Protein AF-A0AA37XKW8-F1 (afdb_monomer_lite)

InterPro domains:
  IPR036393 Acetylglutamate kinase-like superfamily [G3DSA:3.40.1160.10] (1-44)
  IPR036393 Acetylglutamate kinase-like superfamily [SSF53633] (4-43)

Structure (mmCIF, N/CA/C/O backbone):
data_AF-A0AA37XKW8-F1
#
_entry.id   AF-A0AA37XKW8-F1
#
loop_
_atom_site.group_PDB
_atom_site.id
_atom_site.type_symbol
_atom_site.label_atom_id
_atom_site.label_alt_id
_atom_site.label_comp_id
_atom_site.label_asym_id
_atom_site.label_entity_id
_atom_site.label_seq_id
_atom_site.pdbx_PDB_ins_code
_atom_site.Cartn_x
_atom_site.Cartn_y
_atom_site.Cartn_z
_atom_site.occupancy
_atom_site.B_iso_or_equiv
_atom_site.auth_seq_id
_atom_site.auth_comp_id
_atom_site.auth_asym_id
_atom_site.auth_atom_id
_atom_site.pdbx_PDB_model_num
ATOM 1 N N . MET A 1 1 ? -6.184 11.790 24.909 1.00 50.25 1 MET A N 1
ATOM 2 C CA . MET A 1 1 ? -7.443 11.201 24.400 1.00 50.25 1 MET A CA 1
ATOM 3 C C . MET A 1 1 ? -7.079 10.322 23.217 1.00 50.25 1 MET A C 1
ATOM 5 O O . MET A 1 1 ? -6.477 10.845 22.289 1.00 50.25 1 MET A O 1
ATOM 9 N N . SER A 1 2 ? -7.343 9.013 23.253 1.00 61.75 2 SER A N 1
ATOM 10 C CA . SER A 1 2 ? -7.159 8.184 22.058 1.00 61.75 2 SER A CA 1
ATOM 11 C C . SER A 1 2 ? -8.243 8.570 21.054 1.00 61.75 2 SER A C 1
ATOM 13 O O . SER A 1 2 ? -9.436 8.438 21.331 1.00 61.75 2 SER A O 1
ATOM 15 N N . MET A 1 3 ? -7.848 9.127 19.908 1.00 77.56 3 MET A N 1
ATOM 16 C CA . MET A 1 3 ? -8.796 9.344 18.822 1.00 77.56 3 MET A CA 1
ATOM 17 C C . MET A 1 3 ? -9.246 7.978 18.317 1.00 77.56 3 MET A C 1
ATOM 19 O O . MET A 1 3 ? -8.494 7.265 17.660 1.00 77.56 3 MET A O 1
ATOM 23 N N . LYS A 1 4 ? -10.478 7.596 18.657 1.00 81.69 4 LYS A N 1
ATOM 24 C CA . LYS A 1 4 ? -11.114 6.426 18.060 1.00 81.69 4 LYS A CA 1
ATOM 25 C C . LYS A 1 4 ? -11.334 6.719 16.570 1.00 81.69 4 LYS A C 1
ATOM 27 O O . LYS A 1 4 ? -11.948 7.744 16.260 1.00 81.69 4 LYS A O 1
ATOM 32 N N . PRO A 1 5 ? -10.859 5.863 15.651 1.00 87.69 5 PRO A N 1
ATOM 33 C CA . PRO A 1 5 ? -11.113 6.057 14.233 1.00 87.69 5 PRO A CA 1
ATOM 34 C C . PRO A 1 5 ? -12.621 6.011 13.962 1.00 87.69 5 PRO A C 1
ATOM 36 O O . PRO A 1 5 ? -13.346 5.198 14.537 1.00 87.69 5 PRO A O 1
ATOM 39 N N . LYS A 1 6 ? -13.095 6.892 13.072 1.00 91.25 6 LYS A N 1
ATOM 40 C CA . LYS A 1 6 ? -14.517 6.978 12.692 1.00 91.25 6 LYS A CA 1
ATOM 41 C C . LYS A 1 6 ? -15.027 5.682 12.052 1.00 91.25 6 LYS A C 1
ATOM 43 O O . LYS A 1 6 ? -16.201 5.354 12.191 1.00 91.25 6 LYS A O 1
ATOM 48 N N . TYR A 1 7 ? -14.147 4.958 11.362 1.00 92.06 7 TYR A N 1
ATOM 49 C CA . TYR A 1 7 ? -14.463 3.711 10.673 1.00 92.06 7 TYR A CA 1
ATOM 50 C C . TYR A 1 7 ? -13.599 2.576 11.216 1.00 92.06 7 TYR A C 1
ATOM 52 O O . TYR A 1 7 ? -12.380 2.699 11.286 1.00 92.06 7 TYR A O 1
ATOM 60 N N . GLN A 1 8 ? -14.240 1.463 11.574 1.00 89.44 8 GLN A N 1
ATOM 61 C CA . GLN A 1 8 ? -13.556 0.266 12.073 1.00 89.44 8 GLN A CA 1
ATOM 62 C C . GLN A 1 8 ? -12.943 -0.577 10.943 1.00 89.44 8 GLN A C 1
ATOM 64 O O . GLN A 1 8 ? -11.944 -1.259 11.148 1.00 89.44 8 GLN A O 1
ATOM 69 N N . ARG A 1 9 ? -13.551 -0.555 9.751 1.00 92.62 9 ARG A N 1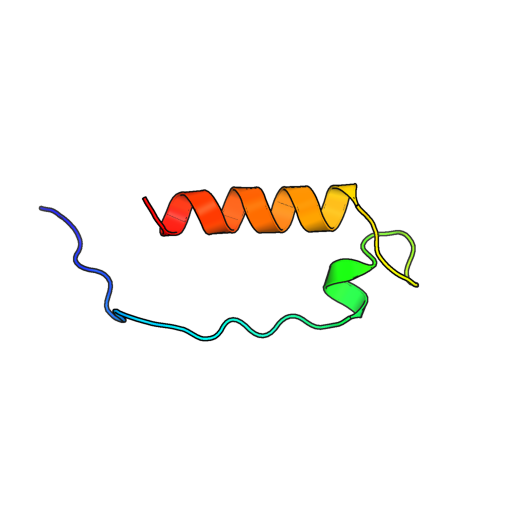
ATOM 70 C CA . ARG A 1 9 ? -13.103 -1.288 8.565 1.00 92.62 9 ARG A CA 1
ATOM 71 C C . ARG A 1 9 ? -13.356 -0.443 7.331 1.00 92.62 9 ARG A C 1
ATOM 73 O O . ARG A 1 9 ? -14.428 0.141 7.191 1.00 92.62 9 ARG A O 1
ATO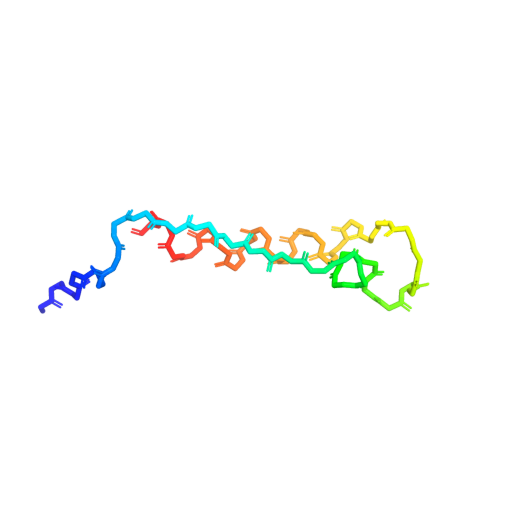M 80 N N . VAL A 1 10 ? -12.378 -0.417 6.439 1.00 92.44 10 VAL A N 1
ATOM 81 C CA . VAL A 1 10 ? -12.438 0.317 5.178 1.00 92.44 10 VAL A CA 1
ATOM 82 C C . VAL A 1 10 ? -11.943 -0.570 4.046 1.00 92.44 10 VAL A C 1
ATOM 84 O O . VAL A 1 10 ? -11.129 -1.466 4.261 1.00 92.44 10 VAL A O 1
ATOM 87 N N . VAL A 1 11 ? -12.438 -0.310 2.841 1.00 95.19 11 VAL A N 1
ATOM 88 C CA . VAL A 1 11 ? -11.869 -0.841 1.603 1.00 95.19 11 VAL A CA 1
ATOM 89 C C . VAL A 1 11 ? -11.212 0.330 0.897 1.00 95.19 11 VAL A C 1
ATOM 91 O O . VAL A 1 11 ? -11.889 1.285 0.520 1.00 95.19 11 VAL A O 1
ATOM 94 N N . LEU A 1 12 ? -9.893 0.273 0.753 1.00 92.44 12 LEU A N 1
ATOM 95 C CA . LEU A 1 12 ? -9.143 1.282 0.023 1.00 92.44 12 LEU A CA 1
ATOM 96 C C . LEU A 1 12 ? -8.979 0.833 -1.427 1.00 92.44 12 LEU A C 1
ATOM 98 O O . LEU A 1 12 ? -8.329 -0.174 -1.699 1.00 92.44 12 LE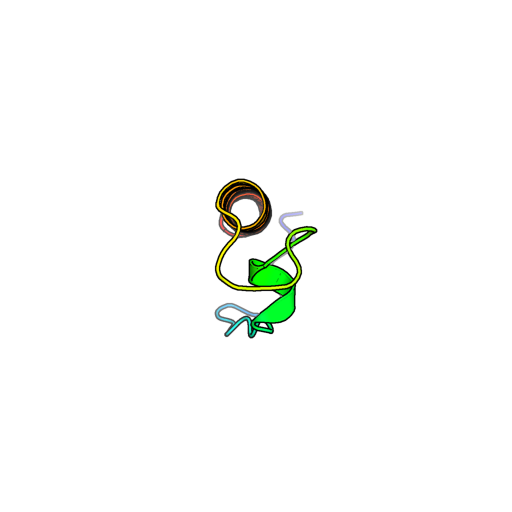U A O 1
ATOM 102 N N . LYS A 1 13 ? -9.566 1.586 -2.359 1.00 95.12 13 LYS A N 1
ATOM 103 C CA . LYS A 1 13 ? -9.387 1.365 -3.795 1.00 95.12 13 LYS A CA 1
ATOM 104 C C . LYS A 1 13 ? -8.247 2.236 -4.303 1.00 95.12 13 LYS A C 1
ATOM 106 O O . LYS A 1 13 ? -8.284 3.453 -4.143 1.00 95.12 13 LYS A O 1
ATOM 111 N N . LEU A 1 14 ? -7.302 1.618 -5.002 1.00 92.56 14 LEU A N 1
ATOM 112 C CA . LEU A 1 14 ? -6.220 2.294 -5.719 1.00 92.56 14 LEU A CA 1
ATOM 113 C C . LEU A 1 14 ? -6.407 2.097 -7.230 1.00 92.56 14 LEU A C 1
ATOM 115 O O . LEU A 1 14 ? -7.042 1.133 -7.661 1.00 92.56 14 LEU A O 1
ATOM 119 N N . SER A 1 15 ? -5.960 3.051 -8.046 1.00 93.06 15 SER A N 1
ATOM 120 C CA . SER A 1 15 ? -5.924 2.874 -9.504 1.00 93.06 15 SER A CA 1
ATOM 121 C C . SER A 1 15 ? -4.662 2.107 -9.923 1.00 93.06 15 SER A C 1
ATOM 123 O O . SER A 1 15 ? -3.717 2.023 -9.142 1.00 93.06 15 SER A O 1
ATOM 125 N N . GLY A 1 16 ? -4.648 1.528 -11.129 1.00 92.31 16 GLY A N 1
ATOM 126 C CA . GLY A 1 16 ? -3.473 0.798 -11.626 1.00 92.31 16 GLY A CA 1
ATOM 127 C C . GLY A 1 16 ? -2.282 1.726 -11.872 1.00 92.31 16 GLY A C 1
ATOM 128 O O . GLY A 1 16 ? -1.149 1.384 -11.562 1.00 92.31 16 GLY A O 1
ATOM 129 N N . GLU A 1 17 ? -2.557 2.948 -12.319 1.00 93.06 17 GLU A N 1
ATOM 130 C CA . GLU A 1 17 ? -1.571 4.006 -12.542 1.00 93.06 17 GLU A CA 1
ATOM 131 C C . GLU A 1 17 ? -0.869 4.401 -11.237 1.00 93.06 17 GLU A C 1
ATOM 133 O O . GLU A 1 17 ? 0.337 4.626 -11.221 1.00 93.06 17 GLU A O 1
ATOM 138 N N . ALA A 1 18 ? -1.596 4.403 -10.114 1.00 92.31 18 ALA A N 1
ATOM 139 C CA . ALA A 1 18 ? -1.011 4.672 -8.803 1.00 92.31 18 ALA A CA 1
ATOM 140 C C . ALA A 1 18 ? -0.006 3.590 -8.365 1.00 92.31 18 ALA A C 1
ATOM 142 O O . ALA A 1 18 ? 0.850 3.869 -7.533 1.00 92.31 18 ALA A O 1
ATOM 143 N N . LEU A 1 19 ? -0.102 2.371 -8.911 1.00 93.25 19 LEU A N 1
ATOM 144 C CA . LEU A 1 19 ? 0.850 1.283 -8.661 1.00 93.25 19 LEU A CA 1
ATOM 145 C C . LEU A 1 19 ? 2.039 1.316 -9.627 1.00 93.25 19 LEU A C 1
ATOM 147 O O . LEU A 1 19 ? 3.100 0.796 -9.291 1.00 93.25 19 LEU A O 1
ATOM 151 N N . ALA A 1 20 ? 1.863 1.904 -10.811 1.00 94.38 20 ALA A N 1
ATOM 152 C CA . ALA A 1 20 ? 2.908 2.038 -11.821 1.00 94.38 20 ALA A CA 1
ATOM 153 C C . ALA A 1 20 ? 3.921 3.145 -11.487 1.00 94.38 20 ALA A C 1
ATOM 155 O O . ALA A 1 20 ? 5.043 3.118 -11.980 1.00 94.38 20 ALA A O 1
ATOM 156 N N . GLY A 1 21 ? 3.549 4.110 -10.642 1.00 89.62 21 GLY A N 1
ATOM 157 C CA . GLY A 1 21 ? 4.451 5.190 -10.248 1.00 89.62 21 GLY A CA 1
ATOM 158 C C . GLY A 1 21 ? 4.934 6.003 -11.453 1.00 89.62 21 GLY A C 1
ATOM 159 O O . GLY A 1 21 ? 4.158 6.321 -12.352 1.00 89.62 21 GLY A O 1
ATOM 160 N N . GLU A 1 22 ? 6.223 6.336 -11.466 1.00 90.06 22 GLU A N 1
ATOM 161 C CA . GLU A 1 22 ? 6.847 7.115 -12.546 1.00 90.06 22 GLU A CA 1
ATOM 162 C C . GLU A 1 22 ? 7.029 6.311 -13.844 1.00 90.06 22 GLU A C 1
ATOM 164 O O . GLU A 1 22 ? 7.146 6.907 -14.913 1.00 90.06 22 GLU A O 1
ATOM 169 N N 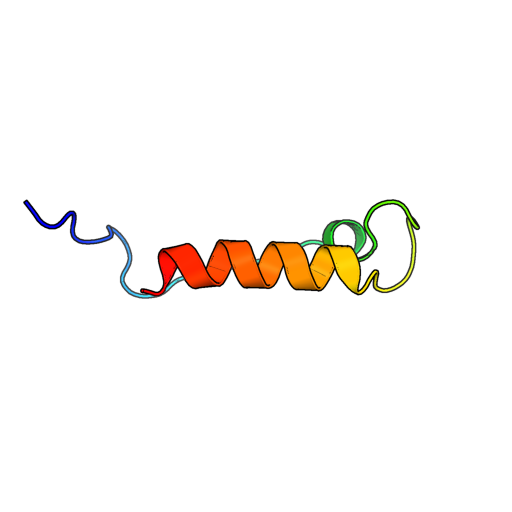. ASP A 1 23 ? 6.983 4.974 -13.777 1.00 86.69 23 ASP A N 1
ATOM 170 C CA . ASP A 1 23 ? 7.157 4.100 -14.944 1.00 86.69 23 ASP A CA 1
ATOM 171 C C . ASP A 1 23 ? 5.947 4.150 -15.893 1.00 86.69 23 ASP A C 1
ATOM 173 O O . ASP A 1 23 ? 6.039 3.749 -17.054 1.00 86.69 23 ASP A O 1
ATOM 177 N N . GLY A 1 24 ? 4.788 4.620 -15.410 1.00 86.06 24 GLY A N 1
ATOM 178 C CA . GLY A 1 24 ? 3.570 4.825 -16.204 1.00 86.06 24 GLY A CA 1
ATOM 179 C C . GLY A 1 24 ? 2.888 3.547 -16.715 1.00 86.06 24 GLY A C 1
ATOM 180 O O . GLY A 1 24 ? 1.767 3.612 -17.220 1.00 86.06 24 GLY A O 1
ATOM 181 N N . PHE A 1 25 ? 3.518 2.381 -16.560 1.00 90.62 25 PHE A N 1
ATOM 182 C CA . PHE A 1 25 ? 2.968 1.070 -16.886 1.00 90.62 25 PHE A CA 1
ATOM 183 C C . PHE A 1 25 ? 3.460 -0.007 -15.908 1.00 90.62 25 PHE A C 1
ATOM 185 O O . PHE A 1 25 ? 4.524 0.108 -15.305 1.00 90.62 25 PHE A O 1
ATOM 192 N N . GLY A 1 26 ? 2.698 -1.096 -15.789 1.00 90.94 26 GLY A N 1
ATOM 193 C CA . GLY A 1 26 ? 3.067 -2.237 -14.959 1.00 90.94 26 GLY A CA 1
ATOM 194 C C . GLY A 1 26 ? 2.953 -1.937 -13.466 1.00 90.94 26 GLY A C 1
ATOM 195 O O . GLY A 1 26 ? 2.044 -1.237 -13.026 1.00 90.94 26 GLY A O 1
ATOM 196 N N . ILE A 1 27 ? 3.847 -2.530 -12.681 1.00 93.12 27 ILE A N 1
ATOM 197 C CA . ILE A 1 27 ? 3.882 -2.393 -11.227 1.00 93.12 27 ILE A CA 1
ATOM 198 C C . ILE A 1 27 ? 5.272 -1.905 -10.835 1.00 93.12 27 ILE A C 1
ATOM 200 O O . ILE A 1 27 ? 6.249 -2.601 -11.104 1.00 93.12 27 ILE A O 1
ATOM 204 N N . ASN A 1 28 ? 5.345 -0.765 -10.151 1.00 96.19 28 ASN A N 1
ATOM 205 C CA . ASN A 1 28 ? 6.583 -0.221 -9.610 1.00 96.19 28 ASN A CA 1
ATOM 206 C C . ASN A 1 28 ? 6.763 -0.678 -8.147 1.00 96.19 28 ASN A C 1
ATOM 208 O O . ASN A 1 28 ? 6.001 -0.257 -7.265 1.00 96.19 28 ASN A O 1
ATOM 212 N N . PRO A 1 29 ? 7.750 -1.548 -7.847 1.00 94.94 29 PRO A N 1
ATOM 213 C CA . PRO A 1 29 ? 7.935 -2.070 -6.494 1.00 94.94 29 PRO A CA 1
ATOM 214 C C . PRO A 1 29 ? 8.218 -0.985 -5.436 1.00 94.94 29 PRO A C 1
ATOM 216 O O . PRO A 1 29 ? 7.599 -1.051 -4.370 1.00 94.94 29 PRO A O 1
ATOM 219 N N . PRO A 1 30 ? 9.064 0.037 -5.698 1.00 95.94 30 PRO A N 1
ATOM 220 C CA . PRO A 1 30 ? 9.250 1.154 -4.767 1.00 95.94 30 PRO A CA 1
ATOM 221 C C . PRO A 1 30 ? 7.950 1.890 -4.406 1.00 95.94 30 PRO A C 1
ATOM 223 O O . PRO A 1 30 ? 7.702 2.167 -3.230 1.00 95.94 30 PRO A O 1
ATOM 226 N N . THR A 1 31 ? 7.092 2.177 -5.390 1.00 95.44 31 THR A N 1
ATOM 227 C CA . THR A 1 31 ? 5.795 2.830 -5.176 1.00 95.44 31 THR A CA 1
ATOM 2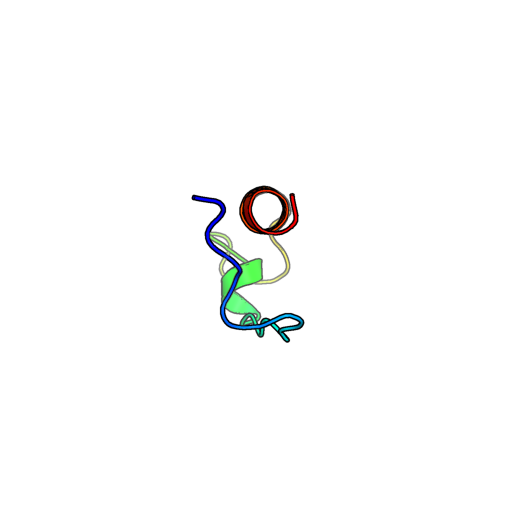28 C C . THR A 1 31 ? 4.883 1.981 -4.296 1.00 95.44 31 THR A C 1
ATOM 230 O O . THR A 1 31 ? 4.328 2.492 -3.322 1.00 95.44 31 THR A O 1
ATOM 233 N N . ILE A 1 32 ? 4.770 0.678 -4.575 1.00 94.00 32 ILE A N 1
ATOM 234 C CA . ILE A 1 32 ? 3.983 -0.236 -3.737 1.00 94.00 32 ILE A CA 1
ATOM 235 C C . ILE A 1 32 ? 4.507 -0.262 -2.303 1.00 94.00 32 ILE A C 1
ATOM 237 O O . ILE A 1 32 ? 3.714 -0.202 -1.361 1.00 94.00 32 ILE A O 1
ATOM 241 N N . GLN A 1 33 ? 5.825 -0.342 -2.123 1.00 95.94 33 GLN A N 1
ATOM 242 C CA . GLN A 1 33 ? 6.421 -0.408 -0.794 1.00 95.94 33 GLN A CA 1
ATOM 243 C C . GLN A 1 33 ? 6.114 0.853 0.020 1.00 95.94 33 GLN A C 1
ATOM 245 O O . GLN A 1 33 ? 5.681 0.750 1.167 1.00 95.94 33 GLN A O 1
ATOM 250 N N . LYS A 1 34 ? 6.227 2.033 -0.599 1.00 95.25 34 LYS A N 1
ATOM 251 C CA . LYS A 1 34 ? 5.858 3.305 0.031 1.00 95.25 34 LYS A CA 1
ATOM 252 C C . LYS A 1 34 ? 4.387 3.334 0.455 1.00 95.25 34 LYS A C 1
ATOM 254 O O . LYS A 1 34 ? 4.088 3.698 1.591 1.00 95.25 34 LYS A O 1
ATOM 259 N N . ILE A 1 35 ? 3.473 2.914 -0.424 1.00 94.38 35 ILE A N 1
ATOM 260 C CA . ILE A 1 35 ? 2.035 2.853 -0.115 1.00 94.38 35 ILE A CA 1
ATOM 261 C C . ILE A 1 35 ? 1.786 1.916 1.075 1.00 94.38 35 ILE A C 1
ATOM 263 O O . ILE A 1 35 ? 1.065 2.270 2.007 1.00 94.38 35 ILE A O 1
ATOM 267 N N . ALA A 1 36 ? 2.402 0.733 1.082 1.00 93.81 36 ALA A N 1
ATOM 268 C CA . ALA A 1 36 ? 2.246 -0.232 2.167 1.00 93.81 36 ALA A CA 1
ATOM 269 C C . ALA A 1 36 ? 2.760 0.310 3.515 1.00 93.81 36 ALA A C 1
ATOM 271 O O . ALA A 1 36 ? 2.109 0.126 4.546 1.00 93.81 36 ALA A O 1
ATOM 272 N N . GLU A 1 37 ? 3.898 1.007 3.517 1.00 96.00 37 GLU A N 1
ATOM 273 C CA . GLU A 1 37 ? 4.457 1.641 4.715 1.00 96.00 37 GLU A CA 1
ATOM 274 C C . GLU A 1 37 ? 3.565 2.759 5.257 1.00 96.00 37 GLU A C 1
ATOM 276 O O . GLU A 1 37 ? 3.387 2.870 6.472 1.00 96.00 37 GLU A O 1
ATOM 281 N N . GLU A 1 38 ? 2.971 3.569 4.379 1.00 93.19 38 GLU A N 1
ATOM 282 C CA . GLU A 1 38 ? 2.001 4.590 4.774 1.00 93.19 38 GLU A CA 1
ATOM 283 C C . GLU A 1 38 ? 0.752 3.961 5.397 1.00 93.19 38 GLU A C 1
ATOM 285 O O . GLU A 1 38 ? 0.342 4.379 6.478 1.00 93.19 38 GLU A O 1
ATOM 290 N N . LEU A 1 39 ? 0.194 2.905 4.794 1.00 92.44 39 LEU A N 1
ATOM 291 C CA . LEU A 1 39 ? -0.978 2.208 5.337 1.00 92.44 39 LEU A CA 1
ATOM 292 C C . LEU A 1 39 ? -0.707 1.575 6.702 1.00 92.44 39 LEU A C 1
ATOM 294 O O . LEU A 1 39 ? -1.548 1.657 7.599 1.00 92.44 39 LEU A O 1
ATOM 298 N N . LYS A 1 40 ? 0.485 1.004 6.898 1.00 91.94 40 LYS A N 1
ATOM 299 C CA . LYS A 1 40 ? 0.885 0.401 8.173 1.00 91.94 40 LYS A CA 1
ATOM 300 C C . LYS A 1 40 ? 0.841 1.400 9.335 1.00 91.94 40 LYS A C 1
ATOM 302 O O . LYS A 1 40 ? 0.479 1.011 10.441 1.00 91.94 40 LYS A O 1
ATOM 307 N N . LYS A 1 41 ? 1.143 2.685 9.094 1.00 89.56 41 LYS A N 1
ATOM 308 C CA . LYS A 1 41 ? 1.084 3.745 10.124 1.00 89.56 41 LYS A CA 1
ATOM 309 C C . LYS A 1 41 ? -0.330 4.007 10.646 1.00 89.56 41 LYS A C 1
ATOM 311 O O . LYS A 1 41 ? -0.460 4.546 11.735 1.00 89.56 41 LYS A O 1
ATOM 316 N N . PHE A 1 42 ? -1.365 3.651 9.884 1.00 82.81 42 PHE A N 1
ATOM 317 C CA . PHE A 1 42 ? -2.768 3.841 10.272 1.00 82.81 42 PHE A CA 1
ATOM 318 C C . PHE A 1 42 ? -3.412 2.583 10.868 1.00 82.81 42 PHE A C 1
ATOM 320 O O . PHE A 1 42 ? -4.521 2.661 11.394 1.00 82.81 42 PHE A O 1
ATOM 327 N N . MET A 1 43 ? -2.755 1.424 10.754 1.00 75.94 43 MET A N 1
ATOM 328 C CA . MET A 1 43 ? -3.242 0.150 11.300 1.00 75.94 43 MET A CA 1
ATOM 329 C C . MET A 1 43 ? -2.769 -0.118 12.737 1.00 75.94 43 MET A C 1
ATOM 331 O O . MET A 1 43 ? -3.350 -0.980 13.398 1.00 75.94 43 MET A O 1
ATOM 335 N N . ASN A 1 44 ? -1.747 0.608 13.200 1.00 61.06 44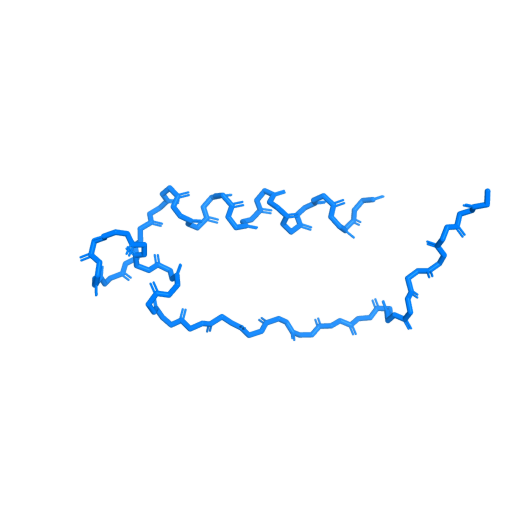 ASN A N 1
ATOM 336 C CA . ASN A 1 44 ? -1.163 0.522 14.543 1.00 61.06 44 ASN A CA 1
ATOM 337 C C . ASN A 1 44 ? -1.578 1.718 15.404 1.00 61.06 44 ASN A C 1
ATOM 339 O O . ASN A 1 44 ? -1.720 1.516 16.630 1.00 61.06 44 ASN A O 1
#

Sequence (44 aa):
MSMKPKYQRVVLKLSGEALAGEDGFGINPPTIQKIAEELKKFMN

Secondary structure (DSSP, 8-state):
-----S-S-------HHHHHGGGSSS--HHHHHHHHHHHHHHH-

Radius of gyration: 13.54 Å; chains: 1; bounding box: 24×14×41 Å

Foldseek 3Di:
DPPDDPDPDDDDDDDQQQQCPPVSDDGDPVSVVVVVVVVVVVVD

Organism: NCBI:txid526944

pLDDT: mean 89.01, std 9.69, range [50.25, 96.19]